Protein AF-A0A0N4UC75-F1 (afdb_monomer)

Organism: Dracunculus medinensis (NCBI:txid318479)

Nearest PDB structures (foldseek):
  3g67-assembly1_A  TM=3.867E-01  e=5.434E+00  Thermotoga maritima
  3zx6-assembly1_A  TM=3.350E-01  e=5.147E+00  Archaeoglobus fulgidus DSM 4304
  3g6b-assembly1_A  TM=3.752E-01  e=8.389E+00  Thermotoga maritima
  3zx6-assembly1_B  TM=2.273E-01  e=6.752E+00  Archaeoglobus fulgidus DSM 4304

Secondary structure (DSSP, 8-state):
--SHHHHHHHHHHHHHHHHHHHHHHHHHHHHHHHHHHHHHHHHH-TTGGGSHHHHHHHHHHHHHHHHHHHHHHHHHHHHH-SS--S-TTHHHHHHHHHHHHHHHHHHHHHHHHHHHHHHHH-TTHHHHHHHHHHHHHHHHHHHHHHHHHHHHHHHHHHTT----

pLDDT: mean 78.62, std 14.94, range [34.19, 96.38]

Mean predicted aligned error: 12.8 Å

Solvent-accessible surface area (backbone atoms only — not comparable to full-atom values): 8939 Å² total; per-residue (Å²): 144,74,70,72,61,58,58,51,51,52,54,48,50,53,50,50,50,53,51,49,50,52,54,48,52,50,50,44,53,52,47,42,53,51,26,49,49,54,36,50,54,42,68,70,34,70,75,50,57,73,37,73,68,48,50,44,52,37,54,30,26,52,20,48,40,47,26,50,58,38,45,46,61,57,50,55,37,61,71,65,67,76,58,89,83,69,64,77,71,53,56,63,50,39,54,50,44,32,52,49,21,47,51,48,26,54,53,36,52,51,48,52,55,48,51,58,51,40,74,75,70,39,81,77,60,48,61,65,47,56,50,54,50,53,51,52,52,50,55,50,53,52,43,54,51,50,50,52,47,47,52,49,50,50,48,51,58,67,66,67,76,84,82,134

Sequence (164 aa):
MSQEDDLCIFCSIFNVNTIFGFIYATILIIGVCGNLFVATMILIDRKMFGSSINLFILSLSFADMGNLLACCPDIAMFLNGAGWLLPDIFCPTLRFLEEYFLYASVLMQIGQMLDLYILNSSNNAKSDWDYCIRYKNKAFLSLTAYLKMEDTELSLIMGGTVNF

InterPro domains:
  IPR000276 G protein-coupled receptor, rhodopsin-like [PF00001] (34-108)
  IPR000276 G protein-coupled receptor, rhodopsin-like [PR00237] (19-43)
  IPR000276 G protein-coupled receptor, rhodopsin-like [PR00237] (53-74)
  IPR017452 GPCR, rhodopsin-like, 7TM [PS50262] (34-118)

Structure (mmCIF, N/CA/C/O backbone):
data_AF-A0A0N4UC75-F1
#
_entry.id   AF-A0A0N4UC75-F1
#
loop_
_atom_site.group_PDB
_atom_site.id
_atom_site.type_symbol
_atom_site.label_atom_id
_atom_site.label_alt_id
_atom_site.label_comp_id
_atom_site.label_asym_id
_atom_site.label_entity_id
_atom_site.label_seq_id
_atom_site.pdbx_PDB_ins_code
_atom_site.Cartn_x
_atom_site.Cartn_y
_atom_site.Cartn_z
_atom_site.occupancy
_atom_site.B_iso_or_equiv
_atom_site.auth_seq_id
_atom_site.auth_comp_id
_atom_site.auth_asym_id
_atom_site.auth_atom_id
_atom_site.pdbx_PDB_model_num
ATOM 1 N N . MET A 1 1 ? -11.144 -0.026 47.415 1.00 39.25 1 MET A N 1
ATOM 2 C CA . MET A 1 1 ? -10.588 1.189 46.784 1.00 39.25 1 MET A CA 1
ATOM 3 C C . MET A 1 1 ? -9.961 0.828 45.439 1.00 39.25 1 MET A C 1
ATOM 5 O O . MET A 1 1 ? -8.803 1.114 45.216 1.00 39.25 1 MET A O 1
ATOM 9 N N . SER A 1 2 ? -10.703 0.138 44.570 1.00 59.44 2 SER A N 1
ATOM 10 C CA . SER A 1 2 ? -10.175 -0.389 43.300 1.00 59.44 2 SER A CA 1
ATOM 11 C C . SER A 1 2 ? -11.220 -0.377 42.181 1.00 59.44 2 SER A C 1
ATOM 13 O O . SER A 1 2 ? -11.074 -1.105 41.219 1.00 59.44 2 SER A O 1
ATOM 15 N N . GLN A 1 3 ? -12.311 0.381 42.335 1.00 61.34 3 GLN A N 1
ATOM 16 C CA . GLN A 1 3 ? -13.404 0.424 41.352 1.00 61.34 3 GLN A CA 1
ATOM 17 C C . GLN A 1 3 ? -13.520 1.797 40.663 1.00 61.34 3 GLN A C 1
ATOM 19 O O . GLN A 1 3 ? -14.168 1.909 39.629 1.00 61.34 3 GLN A O 1
ATOM 24 N N . GLU A 1 4 ? -12.859 2.831 41.199 1.00 58.34 4 GLU A N 1
ATOM 25 C CA . GLU A 1 4 ? -12.765 4.163 40.577 1.00 58.34 4 GLU A CA 1
ATOM 26 C C . GLU A 1 4 ? -11.669 4.240 39.500 1.00 58.34 4 GLU A C 1
ATOM 28 O O . GLU A 1 4 ? -11.831 4.959 38.513 1.00 58.34 4 GLU A O 1
ATOM 33 N N . ASP A 1 5 ? -10.600 3.448 39.631 1.00 59.84 5 ASP A N 1
ATOM 34 C CA . ASP A 1 5 ? -9.477 3.465 38.685 1.00 59.84 5 ASP A CA 1
ATOM 35 C C . ASP A 1 5 ? -9.823 2.769 37.350 1.00 59.84 5 ASP A C 1
ATOM 37 O O . ASP A 1 5 ? -9.467 3.266 36.278 1.00 59.84 5 ASP A O 1
ATOM 41 N N . ASP A 1 6 ? -10.596 1.675 37.387 1.00 63.16 6 ASP A N 1
ATOM 42 C CA . ASP A 1 6 ? -10.963 0.890 36.194 1.00 63.16 6 ASP A CA 1
ATOM 43 C C . ASP A 1 6 ? -11.833 1.686 35.204 1.00 63.16 6 ASP A C 1
ATOM 45 O O . ASP A 1 6 ? -11.655 1.598 33.984 1.00 63.16 6 ASP A O 1
ATOM 49 N N . LEU A 1 7 ? -12.755 2.513 35.717 1.00 65.62 7 LEU A N 1
ATOM 50 C CA . LEU A 1 7 ? -13.658 3.318 34.888 1.00 65.62 7 LEU A CA 1
ATOM 51 C C . LEU A 1 7 ? -12.895 4.402 34.108 1.00 65.62 7 LEU A C 1
ATOM 53 O O . LEU A 1 7 ? -13.208 4.678 32.947 1.00 65.62 7 LEU A O 1
ATOM 57 N N . CYS A 1 8 ? -11.862 4.987 34.723 1.00 74.69 8 CYS A N 1
ATOM 58 C CA . CYS A 1 8 ? -11.012 5.988 34.082 1.00 74.69 8 CYS A CA 1
ATOM 59 C C . CYS A 1 8 ? -10.115 5.363 33.011 1.00 74.69 8 CYS A C 1
ATOM 61 O O . CYS A 1 8 ? -9.954 5.945 31.937 1.00 74.69 8 CYS A O 1
ATOM 63 N N . ILE A 1 9 ? -9.570 4.168 33.272 1.00 70.69 9 ILE A N 1
ATOM 64 C CA . ILE A 1 9 ? -8.748 3.429 32.306 1.00 70.69 9 ILE A CA 1
ATOM 65 C C . ILE A 1 9 ? -9.574 3.079 31.069 1.00 70.69 9 ILE A C 1
ATOM 67 O O . ILE A 1 9 ? -9.126 3.351 29.959 1.00 70.69 9 ILE A O 1
ATOM 71 N N . PHE A 1 10 ? -10.793 2.556 31.232 1.00 69.88 10 PHE A N 1
ATOM 72 C CA . PHE A 1 10 ? -11.662 2.246 30.094 1.00 69.88 10 PHE A CA 1
ATOM 73 C C . PHE A 1 10 ? -12.019 3.507 29.298 1.00 69.88 10 PHE A C 1
ATOM 75 O O . PHE A 1 10 ? -11.881 3.522 28.080 1.00 69.88 10 PHE A O 1
ATOM 82 N N . CYS A 1 11 ? -12.386 4.603 29.968 1.00 76.50 11 CYS A N 1
ATOM 83 C CA . CYS A 1 11 ? -12.650 5.881 29.300 1.00 76.50 11 CYS A CA 1
ATOM 84 C C . CYS A 1 11 ? -11.420 6.393 28.525 1.00 76.50 11 CYS A C 1
ATOM 86 O O . CYS A 1 11 ? -11.534 6.838 27.383 1.00 76.50 11 CYS A O 1
ATOM 88 N N . SER A 1 12 ? -10.227 6.272 29.115 1.00 74.06 12 SER A N 1
ATOM 89 C CA . SER A 1 12 ? -8.961 6.621 28.469 1.00 74.06 12 SER A CA 1
ATOM 90 C C . SER A 1 12 ? -8.696 5.741 27.245 1.00 74.06 12 SER A C 1
ATOM 92 O O . SER A 1 12 ? -8.427 6.276 26.174 1.00 74.06 12 SER A O 1
ATOM 94 N N . ILE A 1 13 ? -8.872 4.419 27.363 1.00 74.00 13 ILE A N 1
ATOM 95 C CA . ILE A 1 13 ? -8.719 3.452 26.264 1.00 74.00 13 ILE A CA 1
ATOM 96 C C . ILE A 1 13 ? -9.696 3.757 25.116 1.00 74.00 13 ILE A C 1
ATOM 98 O O . ILE A 1 13 ? -9.296 3.786 23.954 1.00 74.00 13 ILE A O 1
ATOM 102 N N . PHE A 1 14 ? -10.964 4.049 25.413 1.00 75.38 14 PHE A N 1
ATOM 103 C CA . PHE A 1 14 ? -11.949 4.412 24.387 1.00 75.38 14 PHE A CA 1
ATOM 104 C C . PHE A 1 14 ? -11.588 5.716 23.679 1.00 75.38 14 PHE A C 1
ATOM 106 O O . PHE A 1 14 ? -11.686 5.800 22.452 1.00 75.38 14 PHE A O 1
ATOM 113 N N . ASN A 1 15 ? -11.115 6.714 24.427 1.00 81.50 15 ASN A N 1
ATOM 114 C CA . ASN A 1 15 ? -10.643 7.964 23.847 1.00 81.50 15 ASN A CA 1
ATOM 115 C C . ASN A 1 15 ? -9.401 7.750 22.969 1.00 81.50 15 ASN A C 1
ATOM 117 O O . ASN A 1 15 ? -9.377 8.253 21.848 1.00 81.50 15 ASN A O 1
ATOM 121 N N . VAL A 1 16 ? -8.402 6.973 23.407 1.00 84.69 16 VAL A N 1
ATOM 122 C CA . VAL A 1 16 ? -7.203 6.714 22.585 1.00 84.69 16 VAL A CA 1
ATOM 123 C C . VAL A 1 16 ? -7.518 5.865 21.360 1.00 84.69 16 VAL A C 1
ATOM 125 O O . VAL A 1 16 ? -7.011 6.186 20.292 1.00 84.69 16 VAL A O 1
ATOM 128 N N . ASN A 1 17 ? -8.392 4.859 21.460 1.00 85.25 17 ASN A N 1
ATOM 129 C CA . ASN A 1 17 ? -8.815 4.055 20.311 1.00 85.25 17 ASN A CA 1
ATOM 130 C C . ASN A 1 17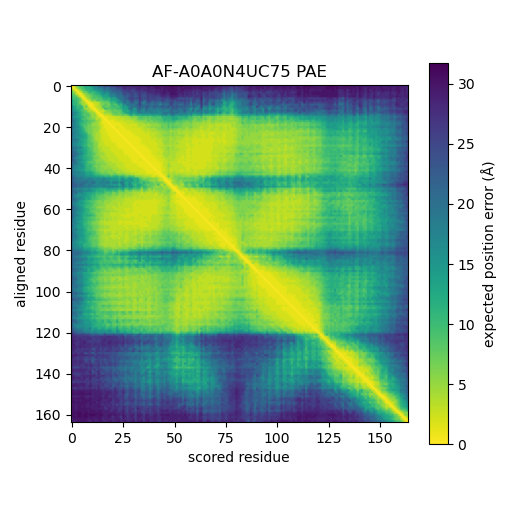 ? -9.562 4.920 19.290 1.00 85.25 17 ASN A C 1
ATOM 132 O O . ASN A 1 17 ? -9.290 4.839 18.095 1.00 85.25 17 ASN A O 1
ATOM 136 N N . THR A 1 18 ? -10.447 5.808 19.751 1.00 85.88 18 THR A N 1
ATOM 137 C CA . THR A 1 18 ? -11.172 6.741 18.874 1.00 85.88 18 THR A CA 1
ATOM 138 C C . THR A 1 18 ? -10.220 7.724 18.187 1.00 85.88 18 THR A C 1
ATOM 140 O O . THR A 1 18 ? -10.310 7.931 16.977 1.00 85.88 18 THR A O 1
ATOM 143 N N . ILE A 1 19 ? -9.270 8.300 18.932 1.00 89.25 19 ILE A N 1
ATOM 144 C CA . ILE A 1 19 ? -8.243 9.199 18.384 1.00 89.25 19 ILE A CA 1
ATOM 145 C C . ILE A 1 19 ? -7.359 8.454 17.379 1.00 89.25 19 ILE A C 1
ATOM 147 O O . ILE A 1 19 ? -7.113 8.957 16.284 1.00 89.25 19 ILE A O 1
ATOM 151 N N . PHE A 1 20 ? -6.914 7.247 17.723 1.00 89.38 20 PHE A N 1
ATOM 152 C CA . PHE A 1 20 ? -6.108 6.396 16.857 1.00 89.38 20 PHE A CA 1
ATOM 153 C C . PHE A 1 20 ? -6.846 6.070 15.556 1.00 89.38 20 PHE A C 1
ATOM 155 O O . PHE A 1 20 ? -6.289 6.255 14.475 1.00 89.38 20 PHE A O 1
ATOM 162 N N . GLY A 1 21 ? -8.123 5.688 15.646 1.00 90.62 21 GLY A N 1
ATOM 163 C CA . GLY A 1 21 ? -8.980 5.452 14.488 1.00 90.62 21 GLY A CA 1
ATOM 164 C C . GLY A 1 21 ? -9.111 6.684 13.591 1.00 90.62 21 GLY A C 1
ATOM 165 O O . GLY A 1 21 ? -9.003 6.565 12.374 1.00 90.62 21 GLY A O 1
ATOM 166 N N . PHE A 1 22 ? -9.268 7.881 14.167 1.00 91.12 22 PHE A N 1
ATOM 167 C CA . PHE A 1 22 ? -9.356 9.128 13.398 1.00 91.12 22 PHE A CA 1
ATOM 168 C C . PHE A 1 22 ? -8.040 9.492 12.692 1.00 91.12 22 PHE A C 1
ATOM 170 O O . PHE A 1 22 ? -8.039 9.869 11.515 1.00 91.12 22 PHE A O 1
ATOM 177 N N . ILE A 1 23 ? -6.907 9.354 13.389 1.00 93.50 23 ILE A N 1
ATOM 178 C CA . ILE A 1 23 ? -5.573 9.586 12.818 1.00 93.50 23 ILE A CA 1
ATOM 179 C C . ILE A 1 23 ? -5.329 8.610 11.671 1.00 93.50 23 ILE A C 1
ATOM 181 O O . ILE A 1 23 ? -4.953 9.029 10.575 1.00 93.50 23 ILE A O 1
ATOM 185 N N . TYR A 1 24 ? -5.588 7.322 11.893 1.00 92.12 24 TYR A N 1
ATOM 186 C CA . TYR A 1 24 ? -5.390 6.313 10.867 1.00 92.12 24 TYR A CA 1
ATOM 187 C C . TYR A 1 24 ? -6.325 6.512 9.673 1.00 92.12 24 TYR A C 1
ATOM 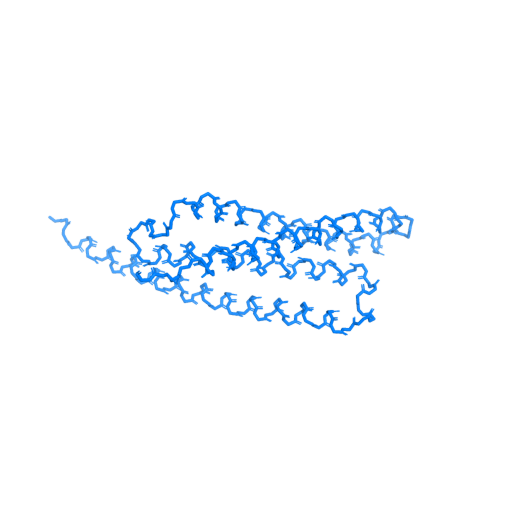189 O O . TYR A 1 24 ? -5.859 6.467 8.541 1.00 92.12 24 TYR A O 1
ATOM 197 N N . ALA A 1 25 ? -7.606 6.822 9.890 1.00 92.38 25 ALA A N 1
ATOM 198 C CA . ALA A 1 25 ? -8.531 7.139 8.802 1.00 92.38 25 ALA A CA 1
ATOM 199 C C . ALA A 1 25 ? -8.029 8.319 7.955 1.00 92.38 25 ALA A C 1
ATOM 201 O O . ALA A 1 25 ? -8.113 8.287 6.728 1.00 92.38 25 ALA A O 1
ATOM 202 N N . THR A 1 26 ? -7.440 9.334 8.591 1.00 94.75 26 THR A N 1
ATOM 203 C CA . THR A 1 26 ? -6.827 10.469 7.889 1.00 94.75 26 THR A CA 1
ATOM 204 C C . THR A 1 26 ? -5.621 10.028 7.055 1.00 94.75 26 THR A C 1
ATOM 206 O O . THR A 1 26 ? -5.528 10.382 5.879 1.00 94.75 26 THR A O 1
ATOM 209 N N . ILE A 1 27 ? -4.722 9.220 7.628 1.00 94.69 27 ILE A N 1
ATOM 210 C CA . ILE A 1 27 ? -3.551 8.666 6.927 1.00 94.69 27 ILE A CA 1
ATOM 211 C C . ILE A 1 27 ? -3.985 7.784 5.755 1.00 94.69 27 ILE A C 1
ATOM 213 O O . ILE A 1 27 ? -3.428 7.903 4.670 1.00 94.69 27 ILE A O 1
ATOM 217 N N . LEU A 1 28 ? -4.997 6.942 5.949 1.00 93.38 28 LEU A N 1
ATOM 218 C CA . LEU A 1 28 ? -5.567 6.079 4.924 1.00 93.38 28 LEU A CA 1
ATOM 219 C C . LEU A 1 28 ? -6.121 6.914 3.774 1.00 93.38 28 LEU A C 1
ATOM 221 O O . LEU A 1 28 ? -5.738 6.692 2.631 1.00 93.38 28 LEU A O 1
ATOM 225 N N . ILE A 1 29 ? -6.974 7.904 4.051 1.00 94.50 29 ILE A N 1
ATOM 226 C CA . ILE A 1 29 ? -7.579 8.738 3.004 1.00 94.50 29 ILE A CA 1
ATOM 227 C C . ILE A 1 29 ? -6.498 9.495 2.233 1.00 94.50 29 ILE A C 1
ATOM 229 O O . ILE A 1 29 ? -6.489 9.458 1.003 1.00 94.50 29 ILE A O 1
ATOM 233 N N . ILE A 1 30 ? -5.574 10.160 2.930 1.00 96.38 30 ILE A N 1
ATOM 234 C CA . ILE A 1 30 ? -4.508 10.943 2.290 1.00 96.38 30 ILE A CA 1
ATOM 235 C C . ILE A 1 30 ? -3.555 10.026 1.523 1.00 96.38 30 ILE A C 1
ATOM 237 O O . ILE A 1 30 ? -3.219 10.311 0.376 1.00 96.38 30 ILE A O 1
ATOM 241 N N . GLY A 1 31 ? -3.136 8.923 2.136 1.00 94.56 31 GLY A N 1
ATOM 242 C CA . GLY A 1 31 ? -2.181 7.980 1.572 1.00 94.56 31 GLY A CA 1
ATOM 243 C C . GLY A 1 31 ? -2.741 7.242 0.362 1.00 94.56 31 GLY A C 1
ATOM 244 O O . GLY A 1 31 ? -2.075 7.182 -0.669 1.00 94.56 31 GLY A O 1
ATOM 245 N N . VAL A 1 32 ? -3.979 6.747 0.429 1.00 92.88 32 VAL A N 1
ATOM 246 C CA . VAL A 1 32 ? -4.638 6.098 -0.712 1.00 92.88 32 VAL A CA 1
ATOM 247 C C . VAL A 1 32 ? -4.884 7.110 -1.825 1.00 92.88 32 VAL A C 1
ATOM 249 O O . VAL A 1 32 ? -4.505 6.840 -2.960 1.00 92.88 32 VAL A O 1
ATOM 252 N N . CYS A 1 33 ? -5.446 8.290 -1.533 1.00 95.19 33 CYS A N 1
ATOM 253 C CA . CYS A 1 33 ? -5.679 9.308 -2.563 1.00 95.19 33 CYS A CA 1
ATOM 254 C C . CYS A 1 33 ? -4.373 9.779 -3.216 1.00 95.19 33 CYS A C 1
ATOM 256 O O . CYS A 1 33 ? -4.306 9.894 -4.439 1.00 95.19 33 CYS A O 1
ATOM 258 N N . GLY A 1 34 ? -3.336 10.044 -2.418 1.00 95.31 34 GLY A N 1
ATOM 259 C CA . GLY A 1 34 ? -2.040 10.523 -2.893 1.00 95.31 34 GLY A CA 1
ATOM 260 C C . GLY A 1 34 ? -1.328 9.494 -3.765 1.00 95.31 34 GLY A C 1
ATOM 261 O O . GLY A 1 34 ? -0.925 9.810 -4.884 1.00 95.31 34 GLY A O 1
ATOM 262 N N . ASN A 1 35 ? -1.237 8.247 -3.301 1.00 93.81 35 ASN A N 1
ATOM 263 C CA . ASN A 1 35 ? -0.606 7.178 -4.071 1.00 93.81 35 ASN A CA 1
ATOM 264 C C . ASN A 1 35 ? -1.414 6.808 -5.317 1.00 93.81 35 ASN A C 1
ATOM 266 O O . ASN A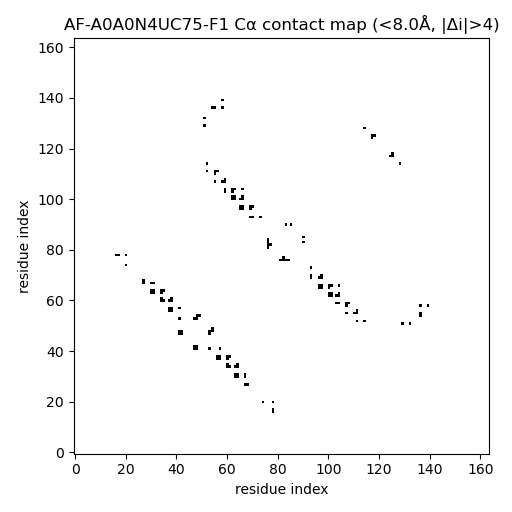 1 35 ? -0.831 6.617 -6.383 1.00 93.81 35 ASN A O 1
ATOM 270 N N . LEU A 1 36 ? -2.748 6.802 -5.231 1.00 93.06 36 LEU A N 1
ATOM 271 C CA . LEU A 1 36 ? -3.610 6.574 -6.388 1.00 93.06 36 LEU A CA 1
ATOM 272 C C . LEU A 1 36 ? -3.453 7.681 -7.435 1.00 93.06 36 LEU A C 1
ATOM 274 O O . LEU A 1 36 ? -3.386 7.388 -8.630 1.00 93.06 36 LEU A O 1
ATOM 278 N N . PHE A 1 37 ? -3.369 8.944 -7.009 1.00 94.81 37 PHE A N 1
ATOM 279 C CA . PHE A 1 37 ? -3.125 10.074 -7.902 1.00 94.81 37 PHE A CA 1
ATOM 280 C C . PHE A 1 37 ? -1.786 9.925 -8.628 1.00 94.81 37 PHE A C 1
ATOM 282 O O . PHE A 1 37 ? -1.744 10.007 -9.856 1.00 94.81 37 PHE A O 1
ATOM 289 N N . VAL A 1 38 ? -0.710 9.642 -7.890 1.00 92.19 38 VAL A N 1
ATOM 290 C CA . VAL A 1 38 ? 0.633 9.439 -8.453 1.00 92.19 38 VAL A CA 1
ATOM 291 C C . VAL A 1 38 ? 0.648 8.269 -9.438 1.00 92.19 38 VAL A C 1
ATOM 293 O O . VAL A 1 38 ? 1.107 8.432 -10.571 1.00 92.19 38 VAL A O 1
ATOM 296 N N . ALA A 1 39 ? 0.088 7.121 -9.053 1.00 91.00 39 ALA A N 1
ATOM 297 C CA . ALA A 1 39 ? -0.002 5.951 -9.918 1.00 91.00 39 ALA A CA 1
ATOM 298 C C . ALA A 1 39 ? -0.772 6.269 -11.206 1.00 91.00 39 ALA A C 1
ATOM 300 O O . ALA A 1 39 ? -0.298 5.994 -12.307 1.00 91.00 39 ALA A O 1
ATOM 301 N N . THR A 1 40 ? -1.931 6.917 -11.083 1.00 90.81 40 THR A N 1
ATOM 302 C CA . THR A 1 40 ? -2.783 7.282 -12.221 1.00 90.81 40 THR A CA 1
ATOM 303 C C . THR A 1 40 ? -2.077 8.256 -13.163 1.00 90.81 40 THR A C 1
ATOM 305 O O . THR A 1 40 ? -2.100 8.052 -14.375 1.00 90.81 40 THR A O 1
ATOM 308 N N . MET A 1 41 ? -1.401 9.279 -12.635 1.00 92.12 41 MET A N 1
ATOM 309 C CA . MET A 1 41 ? -0.654 10.245 -13.449 1.00 92.12 41 MET A CA 1
ATOM 310 C C . MET A 1 41 ? 0.472 9.578 -14.249 1.00 92.12 41 MET A C 1
ATOM 312 O O . MET A 1 41 ? 0.614 9.846 -15.443 1.00 92.12 41 MET A O 1
ATOM 316 N N . ILE A 1 42 ? 1.231 8.666 -13.631 1.00 90.19 42 ILE A N 1
ATOM 317 C CA . ILE A 1 42 ? 2.319 7.941 -14.308 1.00 90.19 42 ILE A CA 1
ATOM 318 C C . ILE A 1 42 ? 1.771 6.972 -15.364 1.00 90.19 42 ILE A C 1
ATOM 320 O O . ILE A 1 42 ? 2.368 6.819 -16.428 1.00 90.19 42 ILE A O 1
ATOM 324 N N . LEU A 1 43 ? 0.639 6.319 -15.090 1.00 86.69 43 LEU A N 1
ATOM 325 C CA . LEU A 1 43 ? 0.013 5.382 -16.024 1.00 86.69 43 LEU A CA 1
ATOM 326 C C . LEU A 1 43 ? -0.620 6.085 -17.234 1.00 86.69 43 LEU A C 1
ATOM 328 O O . LEU A 1 43 ? -0.589 5.537 -18.337 1.00 86.69 43 LEU A O 1
ATOM 332 N N . ILE A 1 44 ? -1.177 7.286 -17.048 1.00 90.12 44 ILE A N 1
ATOM 333 C CA . ILE A 1 44 ? -1.744 8.090 -18.139 1.00 90.12 44 ILE A CA 1
ATOM 334 C C . ILE A 1 44 ? -0.632 8.631 -19.046 1.00 90.12 44 ILE A C 1
ATOM 336 O O . ILE A 1 44 ? -0.763 8.590 -20.273 1.00 90.12 44 ILE A O 1
ATOM 340 N N . ASP A 1 45 ? 0.474 9.119 -18.476 1.00 88.56 45 ASP A N 1
ATOM 341 C CA . ASP A 1 45 ? 1.566 9.677 -19.269 1.00 88.56 45 ASP A CA 1
ATOM 342 C C . ASP A 1 45 ? 2.596 8.613 -19.689 1.00 88.56 45 ASP A C 1
ATOM 344 O O . ASP A 1 45 ? 3.575 8.314 -18.998 1.00 88.56 45 ASP A O 1
ATOM 348 N N . ARG A 1 46 ? 2.439 8.104 -20.919 1.00 79.38 46 ARG A N 1
ATOM 349 C CA . ARG A 1 46 ? 3.403 7.188 -21.560 1.00 79.38 46 ARG A CA 1
ATOM 350 C C . ARG A 1 46 ? 4.832 7.734 -21.619 1.00 79.38 46 ARG A C 1
ATOM 352 O O . ARG A 1 46 ? 5.760 6.930 -21.684 1.00 79.38 46 ARG A O 1
ATOM 359 N N . LYS A 1 47 ? 5.039 9.058 -21.607 1.00 81.38 47 LYS A N 1
ATOM 360 C CA . LYS A 1 47 ? 6.386 9.648 -21.556 1.00 81.38 47 LYS A CA 1
ATOM 361 C C . LYS A 1 47 ? 7.002 9.484 -20.170 1.00 81.38 47 LYS A C 1
ATOM 363 O O . LYS A 1 47 ? 8.193 9.197 -20.076 1.00 81.38 47 LYS A O 1
ATOM 368 N N . MET A 1 48 ? 6.203 9.613 -19.109 1.00 77.38 48 MET A N 1
ATOM 369 C CA . MET A 1 48 ? 6.677 9.414 -17.737 1.00 77.38 48 MET A CA 1
ATOM 370 C C . MET A 1 48 ? 7.030 7.955 -17.459 1.00 77.38 48 MET A C 1
ATOM 372 O O . MET A 1 48 ? 8.003 7.709 -16.748 1.00 77.38 48 MET A O 1
ATOM 376 N N . PHE A 1 49 ? 6.325 7.000 -18.069 1.00 74.56 49 PHE A N 1
ATOM 377 C CA . PHE A 1 49 ? 6.597 5.567 -17.907 1.00 74.56 49 PHE A CA 1
ATOM 378 C C . PHE A 1 49 ? 8.013 5.142 -18.349 1.00 74.56 49 PHE A C 1
ATOM 380 O O . PHE A 1 49 ? 8.512 4.104 -17.925 1.00 74.56 49 PHE A O 1
ATOM 387 N N . GLY A 1 50 ? 8.681 5.934 -19.195 1.00 73.88 50 GLY A N 1
ATOM 388 C CA . GLY A 1 50 ? 10.025 5.621 -19.690 1.00 73.88 50 GLY A CA 1
ATOM 389 C C . GLY A 1 50 ? 11.160 5.877 -18.694 1.00 73.88 50 GLY A C 1
ATOM 390 O O . GLY A 1 50 ? 12.266 5.386 -18.911 1.00 73.88 50 GLY A O 1
ATOM 391 N N . SER A 1 51 ? 10.923 6.642 -17.625 1.00 82.06 51 SER A N 1
ATOM 392 C CA . SER A 1 51 ? 11.975 7.005 -16.672 1.00 82.06 51 SER A CA 1
ATOM 393 C C . SER A 1 51 ? 12.091 5.983 -15.543 1.00 82.06 51 SER A C 1
ATOM 395 O O . SER A 1 51 ? 11.093 5.662 -14.894 1.00 82.06 51 SER A O 1
ATOM 397 N N . SER A 1 52 ? 13.312 5.515 -15.260 1.00 78.94 52 SER A N 1
ATOM 398 C CA . SER A 1 52 ? 13.591 4.549 -14.188 1.00 78.94 52 SER A CA 1
ATOM 399 C C . SER A 1 52 ? 13.056 5.018 -12.826 1.00 78.94 52 SER A C 1
ATOM 401 O O . SER A 1 52 ? 12.413 4.242 -12.119 1.00 78.94 52 SER A O 1
ATOM 403 N N . ILE A 1 53 ? 13.216 6.308 -12.505 1.00 84.50 53 ILE A N 1
ATOM 404 C CA . ILE A 1 53 ? 12.717 6.908 -11.257 1.00 84.50 53 ILE A CA 1
ATOM 405 C C . ILE A 1 53 ? 11.185 6.878 -11.165 1.00 84.50 53 ILE A C 1
ATOM 407 O O . ILE A 1 53 ? 10.632 6.614 -10.103 1.00 84.50 53 ILE A O 1
ATOM 411 N N . ASN A 1 54 ? 10.479 7.080 -12.279 1.00 86.44 54 ASN A N 1
ATOM 412 C CA . ASN A 1 54 ? 9.016 7.088 -12.287 1.00 86.44 54 ASN A CA 1
ATOM 413 C C . ASN A 1 54 ? 8.455 5.676 -12.115 1.00 86.44 54 ASN A C 1
ATOM 415 O O . ASN A 1 54 ? 7.425 5.502 -11.473 1.00 86.44 54 ASN A O 1
ATOM 419 N N . LEU A 1 55 ? 9.146 4.654 -12.628 1.00 84.56 55 LEU A N 1
ATOM 420 C CA . LEU A 1 55 ? 8.774 3.263 -12.369 1.00 84.56 55 LEU A CA 1
ATOM 421 C C . LEU A 1 55 ? 8.995 2.871 -10.901 1.00 84.56 55 LEU A C 1
ATOM 423 O O . LEU A 1 55 ? 8.203 2.103 -10.350 1.00 84.56 55 LEU A O 1
ATOM 427 N N . PHE A 1 56 ? 10.025 3.422 -10.251 1.00 85.25 56 PHE A N 1
ATOM 428 C CA . PHE A 1 56 ? 10.197 3.282 -8.805 1.00 85.25 56 PHE A CA 1
ATOM 429 C C . PHE A 1 56 ? 9.077 3.956 -8.027 1.00 85.25 56 PHE A C 1
ATOM 431 O O . PHE A 1 56 ? 8.502 3.334 -7.140 1.00 85.25 56 PHE A O 1
ATOM 438 N N . ILE A 1 57 ? 8.735 5.194 -8.387 1.00 89.69 57 ILE A N 1
ATOM 439 C CA . ILE A 1 57 ? 7.637 5.934 -7.757 1.00 89.69 57 ILE A CA 1
ATOM 440 C C . ILE A 1 57 ? 6.313 5.178 -7.937 1.00 89.69 57 ILE A C 1
ATOM 442 O O . ILE A 1 57 ? 5.544 5.057 -6.989 1.00 89.69 57 ILE A O 1
ATOM 446 N N . LEU A 1 58 ? 6.068 4.607 -9.120 1.00 89.12 58 LEU A N 1
ATOM 447 C CA . LEU A 1 58 ? 4.884 3.792 -9.380 1.00 89.12 58 LEU A CA 1
ATOM 448 C C . LEU A 1 58 ? 4.854 2.543 -8.488 1.00 89.12 58 LEU A C 1
ATOM 450 O O . LEU A 1 58 ? 3.848 2.282 -7.832 1.00 89.12 58 LEU A O 1
ATOM 454 N N . SER A 1 59 ? 5.952 1.790 -8.419 1.00 86.44 59 SER A N 1
ATOM 455 C CA . SER A 1 59 ? 6.023 0.579 -7.587 1.00 86.44 59 SER A CA 1
ATOM 456 C C . SER A 1 59 ? 5.885 0.895 -6.096 1.00 86.44 59 SER A C 1
ATOM 458 O O . SER A 1 59 ? 5.199 0.175 -5.375 1.00 86.44 59 SER A O 1
ATOM 460 N N . LEU A 1 60 ? 6.473 2.007 -5.647 1.00 90.19 60 LEU A N 1
ATOM 461 C CA . LEU A 1 60 ? 6.318 2.517 -4.289 1.00 90.19 60 LEU A CA 1
ATOM 462 C C . LEU A 1 60 ? 4.859 2.875 -3.990 1.00 90.19 60 LEU A C 1
ATOM 464 O O . LEU A 1 60 ? 4.327 2.430 -2.981 1.00 90.19 60 LEU A O 1
ATOM 468 N N . SER A 1 61 ? 4.185 3.583 -4.902 1.00 92.19 61 SER A N 1
ATOM 469 C CA . SER A 1 61 ? 2.781 3.965 -4.713 1.00 92.19 61 SER A CA 1
ATOM 470 C C . SER A 1 61 ? 1.860 2.754 -4.546 1.00 92.19 61 SER A C 1
ATOM 472 O O . SER A 1 61 ? 0.979 2.756 -3.690 1.00 92.19 61 SER A O 1
ATOM 474 N N . PHE A 1 62 ? 2.106 1.676 -5.297 1.00 89.50 62 PHE A N 1
ATOM 475 C CA . PHE A 1 62 ? 1.371 0.423 -5.134 1.00 89.50 62 PHE A CA 1
ATOM 476 C C . PHE A 1 62 ? 1.713 -0.299 -3.830 1.00 89.50 62 PHE A C 1
ATOM 478 O O . PHE A 1 62 ? 0.812 -0.848 -3.200 1.00 89.50 62 PHE A O 1
ATOM 485 N N . ALA A 1 63 ? 2.984 -0.308 -3.421 1.00 90.12 63 ALA A N 1
ATOM 486 C CA . ALA A 1 63 ? 3.389 -0.908 -2.153 1.00 90.12 63 ALA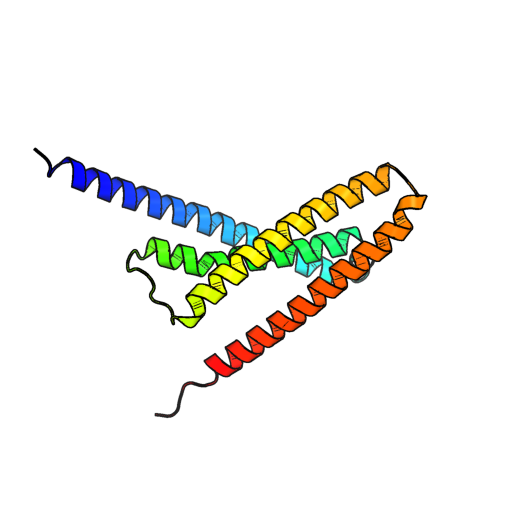 A CA 1
ATOM 487 C C . ALA A 1 63 ? 2.742 -0.184 -0.962 1.00 90.12 63 ALA A C 1
ATOM 489 O O . ALA A 1 63 ? 2.207 -0.836 -0.069 1.00 90.12 63 ALA A O 1
ATOM 490 N N . ASP A 1 64 ? 2.706 1.148 -0.990 1.00 91.75 64 ASP A N 1
ATOM 491 C CA . ASP A 1 64 ? 2.079 1.957 0.053 1.00 91.75 64 ASP A CA 1
ATOM 492 C C . ASP A 1 64 ? 0.554 1.797 0.063 1.00 91.75 64 ASP A C 1
ATOM 494 O O . ASP A 1 64 ? -0.035 1.652 1.132 1.00 91.75 64 ASP A O 1
ATOM 498 N N . MET A 1 65 ? -0.100 1.755 -1.105 1.00 89.94 65 MET A N 1
ATOM 499 C CA . MET A 1 65 ? -1.532 1.435 -1.187 1.00 89.94 65 MET A CA 1
ATOM 500 C C . MET A 1 65 ? -1.834 0.050 -0.615 1.00 89.94 65 MET A C 1
ATOM 502 O O . MET A 1 65 ? -2.769 -0.086 0.168 1.00 89.94 65 MET A O 1
ATOM 506 N N . GLY A 1 66 ? -1.048 -0.963 -0.988 1.00 88.62 66 GLY A N 1
ATOM 507 C CA . GLY A 1 66 ? -1.208 -2.326 -0.488 1.00 88.62 66 GLY A CA 1
ATOM 508 C C . GLY A 1 66 ? -1.028 -2.404 1.024 1.00 88.62 66 GLY A C 1
ATOM 509 O O . GLY A 1 66 ? -1.864 -2.991 1.702 1.00 88.62 66 GLY A O 1
ATOM 510 N N . ASN A 1 67 ? -0.006 -1.734 1.563 1.00 89.81 67 ASN A N 1
ATOM 511 C CA . ASN A 1 67 ? 0.238 -1.672 3.002 1.00 89.81 67 ASN A CA 1
ATOM 512 C C . ASN A 1 67 ? -0.922 -0.987 3.743 1.00 89.81 67 ASN A C 1
ATOM 514 O O . ASN A 1 67 ? -1.434 -1.514 4.725 1.00 89.81 67 ASN A O 1
ATOM 518 N N . LEU A 1 68 ? -1.387 0.165 3.242 1.00 91.69 68 LEU A N 1
ATOM 519 C CA . LEU A 1 68 ? -2.526 0.873 3.829 1.00 91.69 68 LEU A CA 1
ATOM 520 C C . LEU A 1 68 ? -3.787 0.008 3.812 1.00 91.69 68 LEU A C 1
ATOM 522 O O . LEU A 1 68 ? -4.456 -0.088 4.832 1.00 91.69 68 LEU A O 1
ATOM 526 N N . LEU A 1 69 ? -4.092 -0.648 2.692 1.00 89.75 69 LEU A N 1
ATOM 527 C CA . LEU A 1 69 ? -5.273 -1.501 2.570 1.00 89.75 69 LEU A CA 1
ATOM 528 C C . LEU A 1 69 ? -5.185 -2.768 3.428 1.00 89.75 69 LEU A C 1
ATOM 530 O O . LEU A 1 69 ? -6.202 -3.176 3.985 1.00 89.75 69 LEU A O 1
ATOM 534 N N . ALA A 1 70 ? -3.999 -3.365 3.562 1.00 89.19 70 ALA A N 1
ATOM 535 C CA . ALA A 1 70 ? -3.778 -4.537 4.406 1.00 89.19 70 ALA A CA 1
ATOM 536 C C . ALA A 1 70 ? -3.971 -4.215 5.898 1.00 89.19 70 ALA A C 1
ATOM 538 O O . ALA A 1 70 ? -4.574 -5.012 6.610 1.00 89.19 70 ALA A O 1
ATOM 539 N N . CYS A 1 71 ? -3.570 -3.019 6.345 1.00 90.12 71 CYS A N 1
ATOM 540 C CA . CYS A 1 71 ? -3.771 -2.571 7.726 1.00 90.12 71 CYS A CA 1
ATOM 541 C C . CYS A 1 71 ? -5.229 -2.187 8.062 1.00 90.12 71 CYS A C 1
ATOM 543 O O . CYS A 1 71 ? -5.594 -2.144 9.239 1.00 90.12 71 CYS A O 1
ATOM 545 N N . CYS A 1 72 ? -6.082 -1.898 7.069 1.00 88.81 72 CYS A N 1
ATOM 546 C CA . CYS A 1 72 ? -7.488 -1.526 7.284 1.00 88.81 72 CYS A CA 1
ATOM 547 C C . CYS A 1 72 ? -8.277 -2.544 8.127 1.00 88.81 72 CYS A C 1
ATOM 549 O O . CYS A 1 72 ? -8.871 -2.138 9.132 1.00 88.81 72 CYS A O 1
ATOM 551 N N . PRO A 1 73 ? -8.343 -3.837 7.741 1.00 86.75 73 PRO A N 1
ATOM 552 C CA . PRO A 1 73 ? -9.034 -4.846 8.531 1.00 86.75 73 PRO A CA 1
ATOM 553 C C . PRO A 1 73 ? -8.431 -4.970 9.925 1.00 86.75 73 PRO A C 1
ATOM 555 O O . PRO A 1 73 ? -9.193 -5.004 10.881 1.00 86.75 73 PRO A O 1
ATOM 558 N N . ASP A 1 74 ? -7.105 -4.951 10.077 1.00 87.38 74 ASP A N 1
ATOM 559 C CA . ASP A 1 74 ? -6.488 -5.070 11.399 1.00 87.38 74 ASP A CA 1
ATOM 560 C C . ASP A 1 74 ? -6.931 -3.953 12.351 1.00 87.38 74 ASP A C 1
ATOM 562 O O . ASP A 1 74 ? -7.334 -4.190 13.490 1.00 87.38 74 ASP A O 1
ATOM 566 N N . ILE A 1 75 ? -6.984 -2.723 11.848 1.00 88.06 75 ILE A N 1
ATOM 567 C CA . ILE A 1 75 ? -7.420 -1.578 12.645 1.00 88.06 75 ILE A CA 1
ATOM 568 C C . ILE A 1 75 ? -8.923 -1.624 12.909 1.00 88.06 75 ILE A C 1
ATOM 570 O O . ILE A 1 75 ? -9.352 -1.345 14.027 1.00 88.06 75 ILE A O 1
ATOM 574 N N . ALA A 1 76 ? -9.739 -2.036 11.938 1.00 87.81 76 ALA A N 1
ATOM 575 C CA . ALA A 1 76 ? -11.168 -2.249 12.165 1.00 87.81 76 ALA A CA 1
ATOM 576 C C . ALA A 1 76 ? -11.421 -3.312 13.250 1.00 87.81 76 ALA A C 1
ATOM 578 O O . ALA A 1 76 ? -12.316 -3.156 14.085 1.00 87.81 76 ALA A O 1
ATOM 579 N N . MET A 1 77 ? -10.612 -4.370 13.272 1.00 86.94 77 MET A N 1
ATOM 580 C CA . MET A 1 77 ? -10.669 -5.436 14.267 1.00 86.94 77 MET A CA 1
ATOM 581 C C . MET A 1 77 ? -10.215 -4.954 15.648 1.00 86.94 77 MET A C 1
ATOM 583 O O . MET A 1 77 ? -10.901 -5.203 16.643 1.00 86.94 77 MET A O 1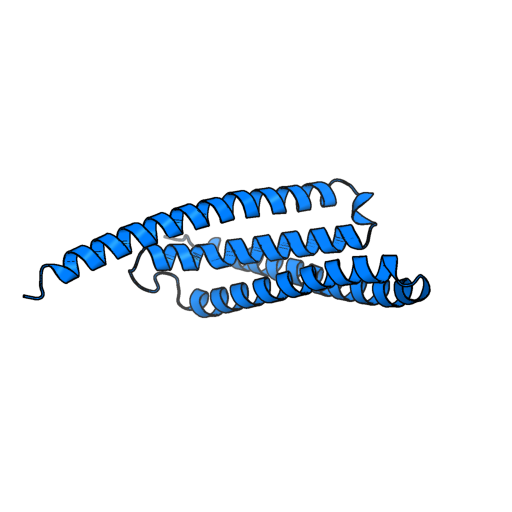
ATOM 587 N N . PHE A 1 78 ? -9.122 -4.194 15.705 1.00 85.62 78 PHE A N 1
ATOM 588 C CA . PHE A 1 78 ? -8.625 -3.562 16.925 1.00 85.62 78 PHE A CA 1
ATOM 589 C C . PHE A 1 78 ? -9.662 -2.615 17.550 1.00 85.62 78 PHE A C 1
ATOM 591 O O . PHE A 1 78 ? -9.884 -2.653 18.759 1.00 85.62 78 PHE A O 1
ATOM 598 N N . LEU A 1 79 ? -10.351 -1.811 16.732 1.00 84.12 79 LEU A N 1
ATOM 599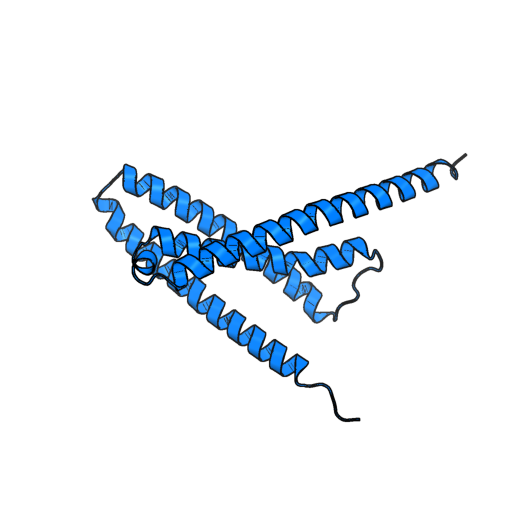 C CA . LEU A 1 79 ? -11.378 -0.872 17.197 1.00 84.12 79 LEU A CA 1
ATOM 600 C C . LEU A 1 79 ? -12.664 -1.561 17.678 1.00 84.12 79 LEU A C 1
ATOM 602 O O . LEU A 1 79 ? -13.304 -1.054 18.597 1.00 84.12 79 LEU A O 1
ATOM 606 N N . ASN A 1 80 ? -13.047 -2.702 17.091 1.00 83.12 80 ASN A N 1
ATOM 607 C CA . ASN A 1 80 ? -14.227 -3.458 17.532 1.00 83.12 80 ASN A CA 1
ATOM 608 C C . ASN A 1 80 ? -14.016 -4.163 18.881 1.00 83.12 80 ASN A C 1
ATOM 610 O O . ASN A 1 80 ? -14.990 -4.445 19.576 1.00 83.12 80 ASN A O 1
ATOM 614 N N . GLY A 1 81 ? -12.773 -4.485 19.253 1.00 78.88 81 GLY A N 1
ATOM 615 C CA . GLY A 1 81 ? -12.441 -5.092 20.549 1.00 78.88 81 GLY A CA 1
ATOM 616 C C . GLY A 1 81 ? -13.005 -6.503 20.785 1.00 78.88 81 GLY A C 1
ATOM 617 O O . GLY A 1 81 ? -12.820 -7.058 21.863 1.00 78.88 81 GLY A O 1
ATOM 618 N N . ALA A 1 82 ? -13.672 -7.104 19.796 1.00 79.00 82 ALA A N 1
ATOM 619 C CA . ALA A 1 82 ? -14.344 -8.400 19.912 1.00 79.00 82 ALA A CA 1
ATOM 620 C C . ALA A 1 82 ? -13.454 -9.600 19.521 1.00 79.00 82 ALA A C 1
ATOM 622 O O . ALA A 1 82 ? -13.954 -10.704 19.318 1.00 79.00 82 ALA A O 1
ATOM 623 N N . GLY A 1 83 ? -12.135 -9.402 19.417 1.00 81.69 83 GLY A N 1
ATOM 624 C CA . GLY A 1 83 ? -11.218 -10.419 18.893 1.00 81.69 83 GLY A CA 1
ATOM 625 C C . GLY A 1 83 ? -11.375 -10.593 17.383 1.00 81.69 83 GLY A C 1
ATOM 626 O O . GLY A 1 83 ? -11.846 -9.682 16.720 1.00 81.69 83 GLY A O 1
ATOM 627 N N . TRP A 1 84 ? -10.957 -11.733 16.832 1.00 81.94 84 TRP A N 1
ATOM 628 C CA . TRP A 1 84 ? -10.989 -12.008 15.391 1.00 81.94 84 TRP A CA 1
ATOM 629 C C . TRP A 1 84 ? -12.404 -12.392 14.902 1.00 81.94 84 TRP A C 1
ATOM 631 O O . TRP A 1 84 ? -12.951 -13.401 15.333 1.00 81.94 84 TRP A O 1
ATOM 641 N N . LEU A 1 85 ? -12.996 -11.578 14.015 1.00 85.56 85 LEU A N 1
ATOM 642 C CA . LEU A 1 85 ? -14.362 -11.719 13.471 1.00 85.56 85 LEU A CA 1
ATOM 643 C C . LEU A 1 85 ? -14.371 -12.203 12.013 1.00 85.56 85 LEU A C 1
ATOM 645 O O . LEU A 1 85 ? -15.407 -12.641 11.514 1.00 85.56 85 LEU A O 1
ATOM 649 N N . LEU A 1 86 ? -13.248 -12.064 11.306 1.00 83.62 86 LEU A N 1
ATOM 650 C CA . LEU A 1 86 ? -13.120 -12.511 9.922 1.00 83.62 86 LEU A CA 1
ATOM 651 C C . LEU A 1 86 ? -12.940 -14.040 9.875 1.00 83.62 86 LEU A C 1
ATOM 653 O O . LEU A 1 86 ? -12.635 -14.663 10.890 1.00 83.62 86 LEU A O 1
ATOM 657 N N . PRO A 1 87 ? -13.099 -14.681 8.707 1.00 87.44 87 PRO A N 1
ATOM 658 C CA . PRO A 1 87 ? -12.757 -16.092 8.556 1.00 87.44 87 PRO A CA 1
ATOM 659 C C . PRO A 1 87 ? -11.295 -16.372 8.938 1.00 87.44 87 PRO A C 1
ATOM 661 O O . PRO A 1 87 ? -10.416 -15.554 8.668 1.00 87.44 87 PRO A O 1
ATOM 664 N N . ASP A 1 88 ? -11.019 -17.543 9.516 1.00 84.94 88 ASP A N 1
ATOM 665 C CA . ASP A 1 88 ? -9.690 -17.913 10.040 1.00 84.94 88 ASP A CA 1
ATOM 666 C C . ASP A 1 88 ? -8.564 -17.830 8.998 1.00 84.94 88 ASP A C 1
ATOM 668 O O . ASP A 1 88 ? -7.419 -17.549 9.341 1.00 84.94 88 ASP A O 1
ATOM 672 N N . ILE A 1 89 ? -8.893 -18.012 7.714 1.00 85.31 89 ILE A N 1
ATOM 673 C CA . ILE A 1 89 ? -7.949 -17.907 6.591 1.00 85.31 89 ILE A CA 1
ATOM 674 C C . ILE A 1 89 ? -7.377 -16.488 6.477 1.00 85.31 89 ILE A C 1
ATOM 676 O O . ILE A 1 89 ? -6.203 -16.323 6.160 1.00 85.31 89 ILE A O 1
ATOM 680 N N . PHE A 1 90 ? -8.170 -15.454 6.768 1.00 84.62 90 PHE A N 1
ATOM 681 C CA . PHE A 1 90 ? -7.712 -14.072 6.629 1.00 84.62 90 PHE A CA 1
ATOM 682 C C . PHE A 1 90 ? -6.677 -13.686 7.693 1.00 84.62 90 PHE A C 1
ATOM 684 O O . PHE A 1 90 ? -5.946 -12.728 7.480 1.00 84.62 90 PHE A O 1
ATOM 691 N N . CYS A 1 91 ? -6.560 -14.413 8.807 1.00 86.31 91 CYS A N 1
ATOM 692 C CA . CYS A 1 91 ? -5.629 -14.059 9.880 1.00 86.31 91 CYS A CA 1
ATOM 693 C C . CYS A 1 91 ? -4.162 -14.180 9.427 1.00 86.31 91 CYS A C 1
ATOM 695 O O . CYS A 1 91 ? -3.463 -13.162 9.412 1.00 86.31 91 CYS A O 1
ATOM 697 N N . PRO A 1 92 ? -3.680 -15.360 8.979 1.00 88.50 92 PRO A N 1
ATOM 698 C CA . PRO A 1 92 ? -2.326 -15.478 8.448 1.00 88.50 92 PRO A CA 1
ATOM 699 C C . PRO A 1 92 ? -2.149 -14.698 7.142 1.00 88.50 92 PRO A C 1
ATOM 701 O O . PRO A 1 92 ? -1.084 -14.124 6.929 1.00 88.50 92 PRO A O 1
ATOM 704 N N . THR A 1 93 ? -3.176 -14.633 6.287 1.00 87.19 93 THR A N 1
ATOM 705 C CA . THR A 1 93 ? -3.085 -13.928 5.002 1.00 87.19 93 THR A CA 1
ATOM 706 C C . THR A 1 93 ? -2.892 -12.428 5.188 1.00 87.19 93 THR A C 1
ATOM 708 O O . THR A 1 93 ? -2.001 -11.859 4.565 1.00 87.19 93 THR A O 1
ATOM 711 N N . LEU A 1 94 ? -3.662 -11.775 6.065 1.00 87.50 94 LEU A N 1
ATOM 712 C CA . LEU A 1 94 ? -3.488 -10.346 6.329 1.00 87.50 94 LEU A CA 1
ATOM 713 C C . LEU A 1 94 ? -2.122 -10.050 6.939 1.00 87.50 94 LEU A C 1
ATOM 715 O O . LEU A 1 94 ? -1.454 -9.136 6.472 1.00 87.50 94 LEU A O 1
ATOM 719 N N . ARG A 1 95 ? -1.665 -10.855 7.907 1.00 88.44 95 ARG A N 1
ATOM 720 C CA . ARG A 1 95 ? -0.334 -10.668 8.508 1.00 88.44 95 ARG A CA 1
ATOM 721 C C . ARG A 1 95 ? 0.785 -10.810 7.495 1.00 88.44 95 ARG A C 1
ATOM 723 O O . ARG A 1 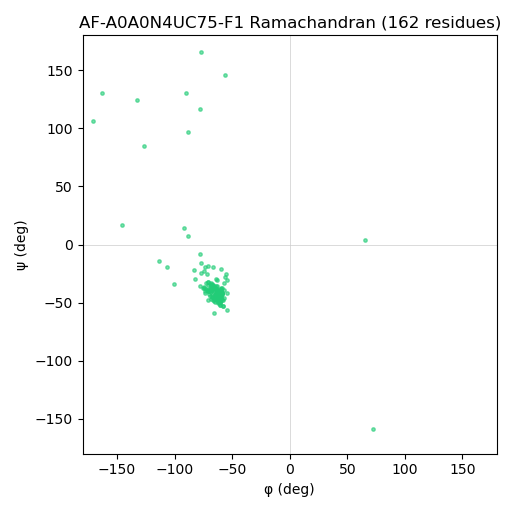95 ? 1.701 -9.994 7.470 1.00 88.44 95 ARG A O 1
ATOM 730 N N . PHE A 1 96 ? 0.673 -11.804 6.622 1.00 89.06 96 PHE A N 1
ATOM 731 C CA . PHE A 1 96 ? 1.610 -11.967 5.525 1.00 89.06 96 PHE A CA 1
ATOM 732 C C . PHE A 1 96 ? 1.594 -10.759 4.579 1.00 89.06 96 PHE A C 1
ATOM 734 O O . PHE A 1 96 ? 2.657 -10.262 4.216 1.00 89.06 96 PHE A O 1
ATOM 741 N N . LEU A 1 97 ? 0.414 -10.266 4.192 1.00 86.75 97 LEU A N 1
ATOM 742 C CA . LEU A 1 97 ? 0.286 -9.117 3.293 1.00 86.75 97 LEU A CA 1
ATOM 743 C C . LEU A 1 97 ? 0.837 -7.828 3.914 1.00 86.75 97 LEU A C 1
ATOM 745 O O . LEU A 1 97 ? 1.557 -7.102 3.233 1.00 86.75 97 LEU A O 1
ATOM 749 N N . GLU A 1 98 ? 0.546 -7.554 5.186 1.00 88.81 98 GLU A N 1
ATOM 750 C CA . GLU A 1 98 ? 1.077 -6.398 5.919 1.00 88.81 98 GLU A CA 1
ATOM 751 C C . GLU A 1 98 ? 2.607 -6.404 5.938 1.00 88.81 98 GLU A C 1
ATOM 753 O O . GLU A 1 98 ? 3.237 -5.437 5.509 1.00 88.81 98 GLU A O 1
ATOM 758 N N . GLU A 1 99 ? 3.219 -7.510 6.369 1.00 90.31 99 GLU A N 1
ATOM 759 C CA . GLU A 1 99 ? 4.677 -7.639 6.379 1.00 90.31 99 GLU A CA 1
ATOM 760 C C . GLU A 1 99 ? 5.245 -7.512 4.965 1.00 90.31 99 GLU A C 1
ATOM 762 O O . GLU A 1 99 ? 6.208 -6.776 4.738 1.00 90.31 99 GLU A O 1
ATOM 767 N N . TYR A 1 100 ? 4.631 -8.182 3.992 1.00 87.50 100 TYR A N 1
ATOM 768 C CA . TYR A 1 100 ? 5.086 -8.168 2.611 1.00 87.50 100 TYR A CA 1
ATOM 769 C C . TYR A 1 100 ? 5.084 -6.756 2.013 1.00 87.50 100 TYR A C 1
ATOM 771 O O . TYR A 1 100 ? 6.104 -6.313 1.475 1.00 87.50 100 TYR A O 1
ATOM 779 N N . PHE A 1 101 ? 3.965 -6.031 2.105 1.00 88.00 101 PHE A N 1
ATOM 780 C CA . PHE A 1 101 ? 3.859 -4.678 1.561 1.00 88.00 101 PHE A CA 1
ATOM 781 C C . PHE A 1 101 ? 4.735 -3.685 2.319 1.00 88.00 101 PHE A C 1
ATOM 783 O O . PHE A 1 101 ? 5.333 -2.810 1.688 1.00 88.00 101 PHE A O 1
ATOM 790 N N . LEU A 1 102 ? 4.889 -3.850 3.635 1.00 90.00 102 LEU A N 1
ATOM 791 C CA . LEU A 1 102 ? 5.826 -3.063 4.428 1.00 90.00 102 LEU A CA 1
ATOM 792 C C . LEU A 1 102 ? 7.267 -3.266 3.942 1.00 90.00 102 LEU A C 1
ATOM 794 O O . LEU A 1 102 ? 7.962 -2.291 3.646 1.00 90.00 102 LEU A O 1
ATOM 798 N N . TYR A 1 103 ? 7.713 -4.516 3.792 1.00 89.94 103 TYR A N 1
ATOM 799 C CA . TYR A 1 103 ? 9.043 -4.823 3.258 1.00 89.94 103 TYR A CA 1
ATOM 800 C C . TYR A 1 103 ? 9.220 -4.286 1.837 1.00 89.94 103 TYR A C 1
ATOM 802 O O . TYR A 1 103 ? 10.256 -3.691 1.530 1.00 89.94 103 TYR A O 1
ATOM 810 N N . ALA A 1 104 ? 8.218 -4.454 0.972 1.00 87.44 104 ALA A N 1
ATOM 811 C CA . ALA A 1 104 ? 8.248 -3.936 -0.389 1.00 87.44 104 ALA A CA 1
ATOM 812 C C . ALA A 1 104 ? 8.384 -2.406 -0.407 1.00 87.44 104 ALA A C 1
ATOM 814 O O . ALA A 1 104 ? 9.250 -1.891 -1.115 1.00 87.44 104 ALA A O 1
ATOM 815 N N . SER A 1 105 ? 7.601 -1.684 0.401 1.00 89.06 105 SER A N 1
ATOM 816 C CA . SER A 1 105 ? 7.671 -0.222 0.507 1.00 89.06 105 SER A CA 1
ATOM 817 C C . SER A 1 105 ? 9.054 0.233 0.973 1.00 89.06 105 SER A C 1
ATOM 819 O O . SER A 1 105 ? 9.694 1.044 0.301 1.00 89.06 105 SER A O 1
ATOM 821 N N . VAL A 1 106 ? 9.586 -0.355 2.049 1.00 90.81 106 VAL A N 1
ATOM 822 C CA . VAL A 1 106 ? 10.920 -0.011 2.570 1.00 90.81 106 VAL A CA 1
ATOM 823 C C . VAL A 1 106 ? 12.010 -0.263 1.523 1.00 90.81 106 VAL A C 1
ATOM 825 O O . VAL A 1 106 ? 12.875 0.586 1.304 1.00 90.81 106 VAL A O 1
ATOM 828 N N . LEU A 1 107 ? 11.963 -1.399 0.821 1.00 88.81 107 LEU A N 1
ATOM 829 C CA . LEU A 1 107 ? 12.935 -1.720 -0.227 1.00 88.81 107 LEU A CA 1
ATOM 830 C C . LEU A 1 107 ? 12.841 -0.779 -1.435 1.00 88.81 107 LEU A C 1
ATOM 832 O O . LEU A 1 107 ? 13.876 -0.447 -2.020 1.00 88.81 107 LEU A O 1
ATOM 836 N N . MET A 1 108 ? 11.636 -0.350 -1.816 1.00 86.25 108 MET A N 1
ATOM 837 C CA . MET A 1 108 ? 11.429 0.607 -2.907 1.00 86.25 108 MET A CA 1
ATOM 838 C C . MET A 1 108 ? 11.895 2.011 -2.518 1.00 86.25 108 MET A C 1
ATOM 840 O O . MET A 1 108 ? 12.566 2.660 -3.319 1.00 86.25 108 MET A O 1
ATOM 844 N N . GLN A 1 109 ? 11.640 2.449 -1.282 1.00 88.94 109 GLN A N 1
ATOM 845 C CA . GLN A 1 109 ? 12.151 3.718 -0.755 1.00 88.94 109 GLN A CA 1
ATOM 846 C C . GLN A 1 109 ? 13.681 3.738 -0.742 1.00 88.94 109 GLN A C 1
ATOM 848 O O . GLN A 1 109 ? 14.293 4.662 -1.272 1.00 88.94 109 GLN A O 1
ATOM 853 N N . ILE A 1 110 ? 14.322 2.686 -0.223 1.00 89.50 110 ILE A N 1
ATOM 854 C CA . ILE A 1 110 ? 15.788 2.565 -0.265 1.00 89.50 110 ILE A CA 1
ATOM 855 C C . ILE A 1 110 ? 16.279 2.551 -1.718 1.00 89.50 110 ILE A C 1
ATOM 857 O O . ILE A 1 110 ? 17.271 3.201 -2.039 1.00 89.50 110 ILE A O 1
ATOM 861 N N . GLY A 1 111 ? 15.576 1.848 -2.610 1.00 85.12 111 GLY A N 1
ATOM 862 C CA . GLY A 1 111 ? 15.880 1.826 -4.040 1.00 85.12 111 GLY A CA 1
ATOM 863 C C . GLY A 1 111 ? 15.876 3.221 -4.667 1.00 85.12 111 GLY A C 1
ATOM 864 O O . GLY A 1 111 ? 16.827 3.583 -5.352 1.00 85.12 111 GLY A O 1
ATOM 865 N N . GLN A 1 112 ? 14.856 4.025 -4.369 1.00 86.25 112 GLN A N 1
ATOM 866 C CA . GLN A 1 112 ? 14.755 5.409 -4.825 1.00 86.25 112 GLN A CA 1
ATOM 867 C C . GLN A 1 112 ? 15.912 6.271 -4.296 1.00 86.25 112 GLN A C 1
ATOM 869 O O . GLN A 1 112 ? 16.523 7.017 -5.060 1.00 86.25 112 GLN A O 1
ATOM 874 N N . MET A 1 113 ? 16.250 6.151 -3.008 1.00 87.44 113 MET A N 1
ATOM 875 C CA . MET A 1 113 ? 17.355 6.906 -2.401 1.00 87.44 113 MET A CA 1
ATOM 876 C C . MET A 1 113 ? 18.707 6.552 -3.033 1.00 87.44 113 MET A C 1
ATOM 878 O O . MET A 1 113 ? 19.536 7.429 -3.281 1.00 87.44 113 MET A O 1
ATOM 882 N N . LEU A 1 114 ? 18.927 5.268 -3.321 1.00 86.75 114 LEU A N 1
ATOM 883 C CA . LEU A 1 114 ? 20.142 4.798 -3.979 1.00 86.75 114 LEU A CA 1
ATOM 884 C C . LEU A 1 114 ? 20.224 5.261 -5.439 1.00 86.75 114 LEU A C 1
ATOM 886 O O . LEU A 1 114 ? 21.304 5.657 -5.868 1.00 86.75 114 LEU A O 1
ATOM 890 N N . ASP A 1 115 ? 19.111 5.271 -6.178 1.00 83.31 115 ASP A N 1
ATOM 891 C CA . ASP A 1 115 ? 19.070 5.780 -7.557 1.00 83.31 115 ASP A CA 1
ATOM 892 C C . ASP A 1 115 ? 19.524 7.248 -7.612 1.00 83.31 115 ASP A C 1
ATOM 894 O O . ASP A 1 115 ? 20.429 7.604 -8.369 1.00 83.31 115 ASP A O 1
ATOM 898 N N . LEU A 1 116 ? 18.990 8.087 -6.718 1.00 83.69 116 LEU A N 1
ATOM 899 C CA . LEU A 1 116 ? 19.372 9.499 -6.607 1.00 83.69 116 LEU A CA 1
ATOM 900 C C . LEU A 1 116 ? 20.851 9.680 -6.238 1.00 83.69 116 LEU A C 1
ATOM 902 O O . LEU A 1 116 ? 21.529 10.549 -6.792 1.00 83.69 116 LEU A O 1
ATOM 906 N N . TYR A 1 117 ? 21.369 8.849 -5.333 1.00 85.88 117 TYR A N 1
ATOM 907 C CA . TYR A 1 117 ? 22.781 8.878 -4.958 1.00 85.88 117 TYR A CA 1
ATOM 908 C C . TYR A 1 117 ? 23.695 8.506 -6.136 1.00 85.88 117 TYR A C 1
ATOM 910 O O . TYR A 1 117 ? 24.706 9.167 -6.382 1.00 85.88 117 TYR A O 1
ATOM 918 N N . ILE A 1 118 ? 23.332 7.474 -6.897 1.00 84.12 118 ILE A N 1
ATOM 919 C CA . ILE A 1 118 ? 24.148 6.942 -7.995 1.00 84.12 118 ILE A CA 1
ATOM 920 C C . ILE A 1 118 ? 24.133 7.865 -9.203 1.00 84.12 118 ILE A C 1
ATOM 922 O O . ILE A 1 118 ? 25.193 8.104 -9.786 1.00 84.12 118 ILE A O 1
ATOM 926 N N . LEU A 1 119 ? 22.978 8.451 -9.528 1.00 79.81 119 LEU A N 1
ATOM 927 C CA . LEU A 1 119 ? 22.864 9.470 -10.572 1.00 79.81 119 LEU A CA 1
ATOM 928 C C . LEU A 1 119 ? 23.777 10.674 -10.306 1.00 79.81 119 LEU A C 1
ATOM 930 O O . LEU A 1 119 ? 24.303 11.251 -11.256 1.00 79.81 119 LEU A O 1
ATOM 934 N N . ASN A 1 120 ? 24.006 11.028 -9.038 1.00 84.38 120 ASN A N 1
ATOM 935 C CA . ASN A 1 120 ? 24.938 12.093 -8.665 1.00 84.38 120 ASN A CA 1
ATOM 936 C C . ASN A 1 120 ? 26.409 11.631 -8.603 1.00 84.38 120 ASN A C 1
ATOM 938 O O . ASN A 1 120 ? 27.316 12.456 -8.680 1.00 84.38 120 ASN A O 1
ATOM 942 N N . SER A 1 121 ? 26.667 10.331 -8.436 1.00 82.69 121 SER A N 1
ATOM 943 C CA . SER A 1 121 ? 28.005 9.812 -8.129 1.00 82.69 121 SER A CA 1
ATOM 944 C C . SER A 1 121 ? 28.759 9.227 -9.331 1.00 82.69 121 SER A C 1
ATOM 946 O O . SER A 1 121 ? 29.984 9.347 -9.371 1.00 82.69 121 SER A O 1
ATOM 948 N N . SER A 1 122 ? 28.105 8.590 -10.314 1.00 74.12 122 SER A N 1
ATOM 949 C CA . SER A 1 122 ? 28.832 7.903 -11.399 1.00 74.12 122 SER A CA 1
ATOM 950 C C . SER A 1 122 ? 27.988 7.586 -12.638 1.00 74.12 122 SER A C 1
ATOM 952 O O . SER A 1 122 ? 26.953 6.929 -12.553 1.00 74.12 122 SER A O 1
ATOM 954 N N . ASN A 1 123 ? 28.503 7.938 -13.825 1.00 71.81 123 ASN A N 1
ATOM 955 C CA . ASN A 1 123 ? 27.908 7.544 -15.111 1.00 71.81 123 ASN A CA 1
ATOM 956 C C . ASN A 1 123 ? 28.044 6.036 -15.403 1.00 71.81 123 ASN A C 1
ATOM 958 O O . ASN A 1 123 ? 27.150 5.455 -16.012 1.00 71.81 123 ASN A O 1
ATOM 962 N N . ASN A 1 124 ? 29.137 5.390 -14.975 1.00 70.75 124 ASN A N 1
ATOM 963 C CA . ASN A 1 124 ? 29.392 3.974 -15.287 1.00 70.75 124 ASN A CA 1
ATOM 964 C C . ASN A 1 124 ? 28.504 3.031 -14.461 1.00 70.75 124 ASN A C 1
ATOM 966 O O . ASN A 1 124 ? 28.016 2.031 -14.986 1.00 70.75 124 ASN A O 1
ATOM 970 N N . ALA A 1 125 ? 28.232 3.387 -13.200 1.00 69.56 125 ALA A N 1
ATOM 971 C CA . ALA A 1 125 ? 27.368 2.607 -12.310 1.00 69.56 125 ALA A CA 1
ATOM 972 C C . ALA A 1 125 ? 25.896 2.586 -12.760 1.00 69.56 125 ALA A C 1
ATOM 974 O O . ALA A 1 125 ? 25.149 1.692 -12.372 1.00 69.56 125 ALA A O 1
ATOM 975 N N . LYS A 1 126 ? 25.487 3.541 -13.607 1.00 72.50 126 LYS A N 1
ATOM 976 C CA . LYS A 1 126 ? 24.112 3.675 -14.100 1.00 72.50 126 LYS A CA 1
ATOM 977 C C . LYS A 1 126 ? 23.627 2.446 -14.877 1.00 72.50 126 LYS A C 1
ATOM 979 O O . LYS A 1 126 ? 22.480 2.049 -14.720 1.00 72.50 126 LYS A O 1
ATOM 984 N N . SER A 1 127 ? 24.498 1.821 -15.676 1.00 72.69 127 SER A N 1
ATOM 985 C CA . SER A 1 127 ? 24.115 0.687 -16.534 1.00 72.69 127 SER A CA 1
ATOM 986 C C . SER A 1 127 ? 23.770 -0.584 -15.744 1.00 72.69 127 SER A C 1
ATOM 988 O O . SER A 1 127 ? 22.716 -1.185 -15.976 1.00 72.69 127 SER A O 1
ATOM 990 N N . ASP A 1 128 ? 24.610 -0.947 -14.771 1.00 78.25 128 ASP A N 1
ATOM 991 C CA . ASP A 1 128 ? 24.365 -2.067 -13.854 1.00 78.25 128 ASP A CA 1
ATOM 992 C C . ASP A 1 128 ? 23.126 -1.806 -12.992 1.00 78.25 128 ASP A C 1
ATOM 994 O O . ASP A 1 128 ? 22.309 -2.706 -12.763 1.00 78.25 128 ASP A O 1
ATOM 998 N N . TRP A 1 129 ? 22.940 -0.552 -12.567 1.00 70.94 129 TRP A N 1
ATOM 999 C CA . TRP A 1 129 ? 21.749 -0.152 -11.831 1.00 70.94 129 TRP A CA 1
ATOM 1000 C C . TRP A 1 129 ? 20.480 -0.318 -12.659 1.00 70.94 129 TRP A C 1
ATOM 1002 O O . TRP A 1 129 ? 19.576 -1.025 -12.220 1.00 70.94 129 TRP A O 1
ATOM 1012 N N . ASP A 1 130 ? 20.437 0.197 -13.889 1.00 76.06 130 ASP A N 1
ATOM 1013 C CA . ASP A 1 130 ? 19.285 0.058 -14.789 1.00 76.06 130 ASP A CA 1
ATOM 1014 C C . ASP A 1 130 ? 18.867 -1.414 -15.007 1.00 76.06 130 ASP A C 1
ATOM 1016 O O . ASP A 1 130 ? 17.683 -1.711 -15.209 1.00 76.06 130 ASP A O 1
ATOM 1020 N N . TYR A 1 131 ? 19.808 -2.367 -14.957 1.00 76.06 131 TYR A N 1
ATOM 1021 C CA . TYR A 1 131 ? 19.496 -3.800 -15.009 1.00 76.06 131 TYR A CA 1
ATOM 1022 C C . TYR A 1 131 ? 18.813 -4.301 -13.727 1.00 76.06 131 TYR A C 1
ATOM 1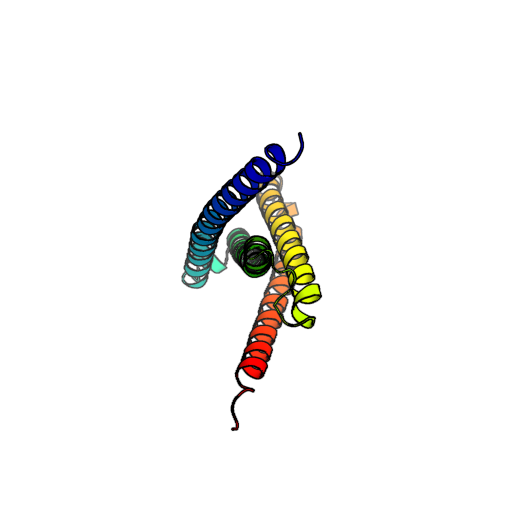024 O O . TYR A 1 131 ? 17.764 -4.949 -13.802 1.00 76.06 131 TYR A O 1
ATOM 1032 N N . CYS A 1 132 ? 19.357 -3.960 -12.555 1.00 76.31 132 CYS A N 1
ATOM 1033 C CA . CYS A 1 132 ? 18.769 -4.293 -11.255 1.00 76.31 132 CYS A CA 1
ATOM 1034 C C . CYS A 1 132 ? 17.354 -3.705 -11.102 1.00 76.31 132 CYS A C 1
ATOM 1036 O O . CYS A 1 132 ? 16.436 -4.405 -10.666 1.00 76.31 132 CYS A O 1
ATOM 1038 N N . ILE A 1 133 ? 17.147 -2.460 -11.549 1.00 71.44 133 ILE A N 1
ATOM 1039 C CA . ILE A 1 133 ? 15.834 -1.797 -11.574 1.00 71.44 133 ILE A CA 1
ATOM 1040 C C . ILE A 1 133 ? 14.838 -2.611 -12.400 1.00 71.44 133 ILE A C 1
ATOM 1042 O O . ILE A 1 133 ? 13.754 -2.947 -11.923 1.00 71.44 133 ILE A O 1
ATOM 1046 N N . ARG A 1 134 ? 15.195 -2.956 -13.645 1.00 73.19 134 ARG A N 1
ATOM 1047 C CA . ARG A 1 134 ? 14.313 -3.731 -14.530 1.00 73.19 134 ARG A CA 1
ATOM 1048 C C . ARG A 1 134 ? 13.959 -5.089 -13.936 1.00 73.19 134 ARG A C 1
ATOM 1050 O O . ARG A 1 134 ? 12.822 -5.530 -14.092 1.00 73.19 134 ARG A O 1
ATOM 1057 N N . TYR A 1 135 ? 14.898 -5.735 -13.251 1.00 73.75 135 TYR A N 1
ATOM 1058 C CA . TYR A 1 135 ? 14.647 -7.003 -12.574 1.00 73.75 135 TYR A CA 1
ATOM 1059 C C . TYR A 1 135 ? 13.660 -6.842 -11.408 1.00 73.75 135 TYR A C 1
ATOM 1061 O O . TYR A 1 135 ? 12.669 -7.571 -11.343 1.00 73.75 135 TYR A O 1
ATOM 1069 N N . LYS A 1 136 ? 13.860 -5.836 -10.544 1.00 73.56 136 LYS A N 1
ATOM 1070 C CA . LYS A 1 136 ? 12.951 -5.525 -9.427 1.00 73.56 136 LYS A CA 1
ATOM 1071 C C . LYS A 1 136 ? 11.547 -5.147 -9.900 1.00 73.56 136 LYS A C 1
ATOM 1073 O O . LYS A 1 136 ? 10.572 -5.686 -9.386 1.00 73.56 136 LYS A O 1
ATOM 1078 N N . ASN A 1 137 ? 11.436 -4.295 -10.918 1.00 70.88 137 ASN A N 1
ATOM 1079 C CA . ASN A 1 137 ? 10.142 -3.890 -11.474 1.00 70.88 137 ASN A CA 1
ATOM 1080 C C . ASN A 1 137 ? 9.410 -5.058 -12.141 1.00 70.88 137 ASN A C 1
ATOM 1082 O O . ASN A 1 137 ? 8.196 -5.164 -12.010 1.00 70.88 137 ASN A O 1
ATOM 1086 N N . LYS A 1 138 ? 10.122 -5.971 -12.818 1.00 73.44 138 LYS A N 1
ATOM 1087 C CA . LYS A 1 138 ? 9.507 -7.202 -13.336 1.00 73.44 138 LYS A CA 1
ATOM 1088 C C . LYS A 1 138 ? 8.991 -8.100 -12.216 1.00 73.44 138 LYS A C 1
ATOM 1090 O O . LYS A 1 138 ? 7.890 -8.622 -12.349 1.00 73.44 138 LYS A O 1
ATOM 1095 N N . ALA A 1 139 ? 9.751 -8.264 -11.134 1.00 69.19 139 ALA A N 1
ATOM 1096 C CA . ALA A 1 139 ? 9.305 -9.037 -9.978 1.00 69.19 139 ALA A CA 1
ATOM 1097 C C . ALA A 1 139 ? 8.047 -8.418 -9.348 1.00 69.19 139 ALA A C 1
ATOM 1099 O O . ALA A 1 139 ? 7.077 -9.126 -9.097 1.00 69.19 139 ALA A O 1
ATOM 1100 N N . PHE A 1 140 ? 8.024 -7.092 -9.187 1.00 68.81 140 PHE A N 1
ATOM 1101 C CA . PHE A 1 140 ? 6.878 -6.378 -8.630 1.00 68.81 140 PHE A CA 1
ATOM 1102 C C . PHE A 1 140 ? 5.643 -6.425 -9.543 1.00 68.81 140 PHE A C 1
ATOM 1104 O O . PHE A 1 140 ? 4.559 -6.744 -9.074 1.00 68.81 140 PHE A O 1
ATOM 1111 N N . LEU A 1 141 ? 5.789 -6.193 -10.854 1.00 66.88 141 LEU A N 1
ATOM 1112 C CA . LEU A 1 141 ? 4.682 -6.303 -11.818 1.00 66.88 141 LEU A CA 1
ATOM 1113 C C . LEU A 1 141 ? 4.167 -7.736 -11.971 1.00 66.88 141 LEU A C 1
ATOM 1115 O O . LEU A 1 141 ? 2.972 -7.953 -12.146 1.00 66.88 141 LEU A O 1
ATOM 1119 N N . SER A 1 142 ? 5.056 -8.730 -11.904 1.00 68.06 142 SER A N 1
ATOM 1120 C CA . SER A 1 142 ? 4.628 -10.126 -11.831 1.00 68.06 142 SER A CA 1
ATOM 1121 C C . SER A 1 142 ? 3.760 -10.339 -10.600 1.00 68.06 142 SER A C 1
ATOM 1123 O O . SER A 1 142 ? 2.794 -11.086 -10.671 1.00 68.06 142 SER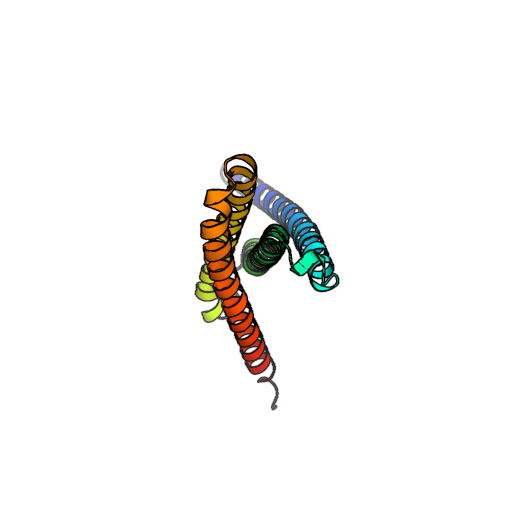 A O 1
ATOM 1125 N N . LEU A 1 143 ? 4.082 -9.681 -9.488 1.00 57.97 143 LEU A N 1
ATOM 1126 C CA . LEU A 1 143 ? 3.341 -9.818 -8.250 1.00 57.97 143 LEU A CA 1
ATOM 1127 C C . LEU A 1 143 ? 2.030 -9.035 -8.239 1.00 57.97 143 LEU A C 1
ATOM 1129 O O . LEU A 1 143 ? 1.045 -9.552 -7.737 1.00 57.97 143 LEU A O 1
ATOM 1133 N N . THR A 1 144 ? 1.957 -7.849 -8.847 1.00 62.19 144 THR A N 1
ATOM 1134 C CA . THR A 1 144 ? 0.659 -7.198 -9.079 1.00 62.19 144 THR A CA 1
ATOM 1135 C C . THR A 1 144 ? -0.208 -8.033 -10.013 1.00 62.19 144 THR A C 1
ATOM 1137 O O . THR A 1 144 ? -1.419 -8.052 -9.836 1.00 62.19 144 THR A O 1
ATOM 1140 N N . ALA A 1 145 ? 0.380 -8.787 -10.949 1.00 62.19 145 ALA A N 1
ATOM 1141 C CA . ALA A 1 145 ? -0.350 -9.798 -11.708 1.00 62.19 145 ALA A CA 1
ATOM 1142 C C . ALA A 1 145 ? -0.790 -10.984 -10.827 1.00 62.19 145 ALA A C 1
ATOM 1144 O O . ALA A 1 145 ? -1.926 -11.424 -10.971 1.00 62.19 145 ALA A O 1
ATOM 1145 N N . TYR A 1 146 ? 0.033 -11.454 -9.879 1.00 57.28 146 TYR A N 1
ATOM 1146 C CA . TYR A 1 146 ? -0.379 -12.458 -8.883 1.00 57.28 146 TYR A CA 1
ATOM 1147 C C . TYR A 1 146 ? -1.507 -11.956 -7.973 1.00 57.28 146 TYR A C 1
ATOM 1149 O O . TYR A 1 146 ? -2.487 -12.663 -7.793 1.00 57.28 146 TYR A O 1
ATOM 1157 N N . LEU A 1 147 ? -1.441 -10.721 -7.479 1.00 57.09 147 LEU A N 1
ATOM 1158 C CA . LEU A 1 147 ? -2.494 -10.116 -6.660 1.00 57.09 147 LEU A CA 1
ATOM 1159 C C . LEU A 1 147 ? -3.750 -9.794 -7.475 1.00 57.09 147 LEU A C 1
ATOM 1161 O O . LEU A 1 147 ? -4.854 -9.922 -6.970 1.00 57.09 147 LEU A O 1
ATOM 1165 N N . LYS A 1 148 ? -3.618 -9.444 -8.760 1.00 62.97 148 LYS A N 1
ATOM 1166 C CA . LYS A 1 148 ? -4.762 -9.343 -9.678 1.00 62.97 148 LYS A CA 1
ATOM 1167 C C . LYS A 1 148 ? -5.427 -10.707 -9.874 1.00 62.97 148 LYS A C 1
ATOM 1169 O O . LYS A 1 148 ? -6.647 -10.769 -10.016 1.00 62.97 148 LYS A O 1
ATOM 1174 N N . MET A 1 149 ? -4.644 -11.790 -9.888 1.00 51.44 149 MET A N 1
ATOM 1175 C CA . MET A 1 149 ? -5.185 -13.150 -9.851 1.00 51.44 149 MET A CA 1
ATOM 1176 C C . MET A 1 149 ? -5.844 -13.436 -8.498 1.00 51.44 149 MET A C 1
ATOM 1178 O O . MET A 1 149 ? -6.938 -13.978 -8.505 1.00 51.44 149 MET A O 1
ATOM 1182 N N . GLU A 1 150 ? -5.281 -12.983 -7.375 1.00 56.06 150 GLU A N 1
ATOM 1183 C CA . GLU A 1 150 ? -5.902 -13.093 -6.045 1.00 56.06 150 GLU A CA 1
ATOM 1184 C C . GLU A 1 150 ? -7.222 -12.305 -5.953 1.00 56.06 150 GLU A C 1
ATOM 1186 O O . GLU A 1 150 ? -8.185 -12.830 -5.425 1.00 56.06 150 GLU A O 1
ATOM 1191 N N . ASP A 1 151 ? -7.348 -11.111 -6.548 1.00 51.12 151 ASP A N 1
ATOM 1192 C CA . ASP A 1 151 ? -8.630 -10.394 -6.699 1.00 51.12 151 ASP A CA 1
ATOM 1193 C C . ASP A 1 151 ? -9.612 -11.162 -7.603 1.00 51.12 151 ASP A C 1
ATOM 1195 O O . ASP A 1 151 ? -10.833 -11.059 -7.458 1.00 51.12 151 ASP A O 1
ATOM 1199 N N . THR A 1 152 ? -9.095 -11.935 -8.563 1.00 50.50 152 THR A N 1
ATOM 1200 C CA . THR A 1 152 ? -9.907 -12.797 -9.435 1.00 50.50 152 THR A CA 1
ATOM 1201 C C . THR A 1 152 ? -10.384 -14.041 -8.675 1.00 50.50 152 THR A C 1
ATOM 1203 O O . THR A 1 152 ? -11.537 -14.432 -8.811 1.00 50.50 152 THR A O 1
ATOM 1206 N N . GLU A 1 153 ? -9.552 -14.603 -7.799 1.00 50.12 153 GLU A N 1
ATOM 1207 C CA . GLU A 1 153 ? -9.912 -15.648 -6.832 1.00 50.12 153 GLU A CA 1
ATOM 1208 C C . GLU A 1 153 ? -10.875 -15.095 -5.767 1.00 50.12 153 GLU A C 1
ATOM 1210 O O . GLU A 1 153 ? -11.877 -15.726 -5.459 1.00 50.12 153 GLU A O 1
ATOM 1215 N N . LEU A 1 154 ? -10.676 -13.870 -5.275 1.00 46.50 154 LEU A N 1
ATOM 1216 C CA . LEU A 1 154 ? -11.554 -13.200 -4.313 1.00 46.50 154 LEU A CA 1
ATOM 1217 C C . LEU A 1 154 ? -12.905 -12.844 -4.945 1.00 46.50 154 LEU A C 1
ATOM 1219 O O . LEU A 1 154 ? -13.933 -12.937 -4.282 1.00 46.50 154 LEU A O 1
ATOM 1223 N N . SER A 1 155 ? -12.941 -12.495 -6.234 1.00 49.50 155 SER A N 1
ATOM 1224 C CA . SER A 1 155 ? -14.193 -12.331 -6.986 1.00 49.50 155 SER A CA 1
ATOM 1225 C C . SER A 1 155 ? -14.829 -13.663 -7.400 1.00 49.50 155 SER A C 1
ATOM 1227 O O . SER A 1 155 ? -16.051 -13.718 -7.506 1.00 49.50 155 SER A O 1
ATOM 1229 N N . LEU A 1 156 ? -14.065 -14.752 -7.533 1.00 45.62 156 LEU A N 1
ATOM 1230 C CA . LEU A 1 156 ? -14.596 -16.119 -7.636 1.00 45.62 156 LEU A CA 1
ATOM 1231 C C . LEU A 1 156 ? -15.187 -16.604 -6.302 1.00 45.62 156 LEU A C 1
ATOM 1233 O O . LEU A 1 156 ? -16.246 -17.227 -6.298 1.00 45.62 156 LEU A O 1
ATOM 1237 N N . ILE A 1 157 ? -14.569 -16.260 -5.170 1.00 42.84 157 ILE A N 1
ATOM 1238 C CA . ILE A 1 157 ? -15.054 -16.588 -3.823 1.00 42.84 157 ILE A CA 1
ATOM 1239 C C . ILE A 1 157 ? -16.271 -15.718 -3.464 1.00 42.84 157 ILE A C 1
ATOM 1241 O O . ILE A 1 157 ? -17.266 -16.242 -2.970 1.00 42.84 157 ILE A O 1
ATOM 1245 N N . MET A 1 158 ? -16.263 -14.417 -3.785 1.00 44.47 158 MET A N 1
ATOM 1246 C CA . MET A 1 158 ? -17.427 -13.532 -3.602 1.00 44.47 158 MET A CA 1
ATOM 1247 C C . MET A 1 158 ? -18.535 -13.755 -4.646 1.00 44.47 158 MET A C 1
ATOM 1249 O O . MET A 1 158 ? -19.695 -13.452 -4.381 1.00 44.47 158 MET A O 1
ATOM 1253 N N . GLY A 1 159 ? -18.217 -14.320 -5.813 1.00 38.66 159 GLY A N 1
ATOM 1254 C CA . GLY A 1 159 ? -19.198 -14.774 -6.804 1.00 38.66 159 GLY A CA 1
ATOM 1255 C C . GLY A 1 159 ? -19.848 -16.118 -6.456 1.00 38.66 159 GLY A C 1
ATOM 1256 O O . GLY A 1 159 ? -20.803 -16.524 -7.116 1.00 38.66 159 GLY A O 1
ATOM 1257 N N . GLY A 1 160 ? -19.354 -16.806 -5.422 1.00 35.91 160 GLY A N 1
ATOM 1258 C CA . GLY A 1 160 ? -19.773 -18.149 -5.027 1.00 35.91 160 GLY A CA 1
ATOM 1259 C C . GLY A 1 160 ? -20.950 -18.236 -4.051 1.00 35.91 160 GLY A C 1
ATOM 1260 O O . GLY A 1 160 ? -21.251 -19.337 -3.597 1.00 35.91 160 GLY A O 1
ATOM 1261 N N . THR A 1 161 ? -21.636 -17.140 -3.706 1.00 36.91 161 THR A N 1
ATOM 1262 C CA . THR A 1 161 ? -22.739 -17.185 -2.725 1.00 36.91 161 THR A CA 1
ATOM 1263 C C . THR A 1 161 ? -24.039 -16.570 -3.237 1.00 36.91 161 THR A C 1
ATOM 1265 O O . THR A 1 161 ? -24.323 -15.425 -2.915 1.00 36.91 161 THR A O 1
ATOM 1268 N N . VAL A 1 162 ? -24.860 -17.335 -3.966 1.00 34.72 162 VAL A N 1
ATOM 1269 C CA . VAL A 1 162 ? -26.312 -17.454 -3.694 1.00 34.72 162 VAL A CA 1
ATOM 1270 C C . VAL A 1 162 ? -26.925 -18.567 -4.553 1.00 34.72 162 VAL A C 1
ATOM 1272 O O . VAL A 1 162 ? -27.161 -18.389 -5.742 1.00 34.72 162 VAL A O 1
ATOM 1275 N N . ASN A 1 163 ? -27.246 -19.699 -3.932 1.00 34.19 163 ASN A N 1
ATOM 1276 C CA . ASN A 1 163 ? -28.434 -20.469 -4.291 1.00 34.19 163 ASN A CA 1
ATOM 1277 C C . ASN A 1 163 ? -29.144 -20.814 -2.979 1.00 34.19 163 ASN A C 1
ATOM 1279 O O . ASN A 1 163 ? -28.507 -21.310 -2.050 1.00 34.19 163 ASN A O 1
ATOM 1283 N N . PHE A 1 164 ? -30.413 -20.413 -2.922 1.00 47.25 164 PHE A N 1
ATOM 1284 C CA . PHE A 1 164 ? -31.340 -20.533 -1.799 1.00 47.25 164 PHE A CA 1
ATOM 1285 C C . PHE A 1 164 ? -31.570 -21.981 -1.362 1.00 47.25 164 PHE A C 1
ATOM 1287 O O . PHE A 1 164 ? -31.582 -22.865 -2.250 1.00 47.25 164 PHE A O 1
#

Radius of gyration: 20.94 Å; Cα contacts (8 Å, |Δi|>4): 84; chains: 1; bounding box: 61×33×68 Å

Foldseek 3Di:
DPPVVVVVVVVVVLVVLVVVVVVLVVCLVCLLVVLVVLLVVCVVDPVNVPDLLSLLSNLLSVLSNQLSVLCVVVSVQVSVVPHDPDPPVSPVVSVCSNVVSVVSNVVSVVLNVVQVVDVVPDPVVVVVSVVVSVVSSVVSVVVVVVVVVVVVVVVVVVVPDDDD